Protein AF-A0A7V5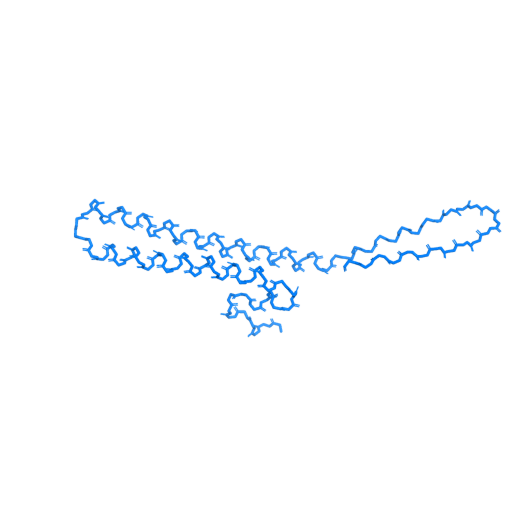VBF8-F1 (afdb_monomer)

pLDDT: mean 76.54, std 20.49, range [35.12, 98.06]

Mean predicted aligned error: 13.69 Å

Nearest PDB structures (foldseek):
  5l8f-assembly1_C  TM=6.965E-01  e=1.090E-01  Rhodospirillum rubrum ATCC 11170
  5l89-assembly3_Z  TM=6.974E-01  e=1.645E-01  Rhodospirillum rubrum
  5l8b-assembly1_J  TM=6.962E-01  e=2.080E-01  Rhodospirillum rubrum
  3k6c-assembly1_A  TM=6.882E-01  e=5.322E-01  Nitrosomonas europaea
  8eup-assembly1_b  TM=7.369E-01  e=9.452E+00  Schizosaccharomyces pombe

Solvent-accessible surface area (backbone atoms only — not comparable to full-atom values): 6739 Å² total; per-residue (Å²): 138,86,86,60,78,88,51,95,44,54,77,35,60,82,68,76,43,52,68,59,31,53,50,51,49,52,54,45,50,49,25,53,53,53,23,51,58,28,48,53,52,30,72,73,40,83,52,68,70,64,22,50,54,31,46,53,57,22,48,51,28,52,50,49,36,53,50,51,53,52,50,53,51,50,54,51,52,50,56,60,61,53,70,75,55,85,84,70,82,84,75,70,79,79,70,87,56,96,86,65,93,79,87,78,85,83,88,83,84,131

Foldseek 3Di:
DPDQPPDQQSLVVVVPPNVVSVVLVVLLVVLVVQLVVLVVQLVVDPDPVSNVVSVVSSVVSVVSNVVSVVVSVVVSVVVVVCVPPDPDPPPQPPPPDPDDDDGDDDDDDD

Radius of gyration: 25.27 Å; Cα contacts (8 Å, |Δi|>4): 57; chains: 1; bounding box: 47×31×82 Å

Sequence (110 aa):
MLRSALLPGWGQYYNGKLLKAALVFGVETFFVTSAIVRNQKVVASTDPVIRSYWIDQRNNMSWAFLATRLLSVLDAYVDAHLSDFDESPDLSLQSSSPGTYLAVSFSVRF

Structure (mmCIF, N/CA/C/O backbone):
data_AF-A0A7V5VBF8-F1
#
_entry.id   AF-A0A7V5VBF8-F1
#
loop_
_atom_site.group_PDB
_atom_site.id
_atom_site.type_symbol
_atom_site.label_atom_id
_atom_site.label_alt_id
_atom_site.label_comp_id
_atom_site.label_asym_id
_atom_site.label_entity_id
_atom_site.label_seq_id
_atom_site.pdbx_PDB_ins_code
_atom_site.Cartn_x
_atom_site.Cartn_y
_atom_site.Cartn_z
_atom_site.occupancy
_atom_site.B_iso_or_equiv
_atom_site.auth_seq_id
_atom_site.auth_comp_id
_atom_site.auth_asym_id
_atom_site.auth_atom_id
_atom_site.pdbx_PDB_model_num
ATOM 1 N N . MET A 1 1 ? -15.002 -19.748 13.920 1.00 48.19 1 MET A N 1
ATOM 2 C CA . MET A 1 1 ? -13.864 -18.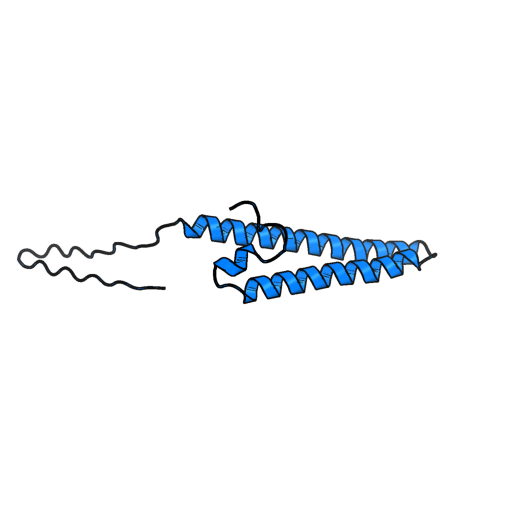817 14.075 1.00 48.19 1 MET A CA 1
ATOM 3 C C . MET A 1 1 ? -12.778 -18.953 12.991 1.00 48.19 1 MET A C 1
ATOM 5 O O . MET A 1 1 ? -12.164 -17.948 12.688 1.00 48.19 1 MET A O 1
ATOM 9 N N . LEU A 1 2 ? -12.549 -20.111 12.340 1.00 44.31 2 LEU A N 1
ATOM 10 C CA . LEU A 1 2 ? -11.389 -20.291 11.429 1.00 44.31 2 LEU A CA 1
ATOM 11 C C . LEU A 1 2 ? -11.648 -20.171 9.906 1.00 44.31 2 LEU A C 1
ATOM 13 O O . LEU A 1 2 ? -10.732 -20.371 9.119 1.00 44.31 2 LEU A O 1
ATOM 17 N N . ARG A 1 3 ? -12.884 -19.910 9.455 1.00 46.16 3 ARG A N 1
ATOM 18 C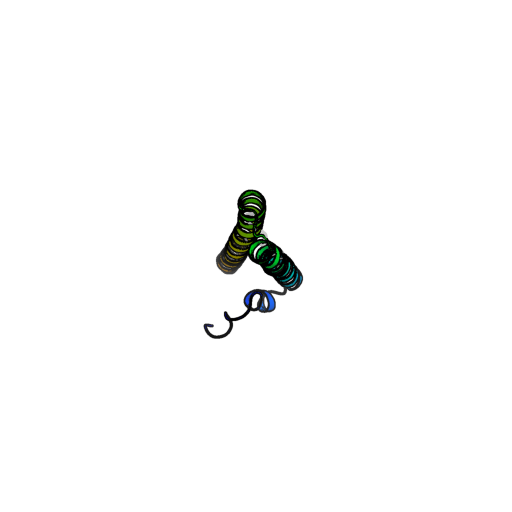 CA . ARG A 1 3 ? -13.269 -20.077 8.031 1.00 46.16 3 ARG A CA 1
ATOM 19 C C . ARG A 1 3 ? -13.396 -18.780 7.222 1.00 46.16 3 ARG A C 1
ATOM 21 O O . ARG A 1 3 ? -13.748 -18.839 6.053 1.00 46.16 3 ARG A O 1
ATOM 28 N N . SER A 1 4 ? -13.075 -17.627 7.807 1.00 45.59 4 SER A N 1
ATOM 29 C CA . SER A 1 4 ? -13.316 -16.315 7.175 1.00 45.59 4 SER A CA 1
ATOM 30 C C . SER A 1 4 ? -12.053 -15.465 6.993 1.00 45.59 4 SER A C 1
ATOM 32 O O . SER A 1 4 ? -12.145 -14.257 6.826 1.00 45.59 4 SER A O 1
ATOM 34 N N . ALA A 1 5 ? -10.868 -16.082 6.996 1.00 51.69 5 ALA A N 1
ATOM 35 C CA . ALA A 1 5 ? -9.578 -15.388 6.887 1.00 51.69 5 ALA A CA 1
ATOM 36 C C . ALA A 1 5 ? -9.037 -15.266 5.445 1.00 51.69 5 ALA A C 1
ATOM 38 O O . ALA A 1 5 ? -7.875 -14.924 5.250 1.00 51.69 5 ALA A O 1
ATOM 39 N N . LEU A 1 6 ? -9.851 -15.578 4.431 1.00 60.59 6 LEU A N 1
ATOM 40 C CA . LEU A 1 6 ? -9.392 -15.648 3.038 1.00 60.59 6 LEU A CA 1
ATOM 41 C C . LEU A 1 6 ? -9.383 -14.298 2.312 1.00 60.59 6 LEU A C 1
ATOM 43 O O . LEU A 1 6 ? -8.760 -14.195 1.260 1.00 60.59 6 LEU A O 1
ATOM 47 N N . LEU A 1 7 ? -10.036 -13.266 2.856 1.00 51.31 7 LEU A N 1
ATOM 48 C CA . LEU A 1 7 ? -10.115 -11.956 2.215 1.00 51.31 7 LEU A CA 1
ATOM 49 C C . LEU A 1 7 ? -9.564 -10.851 3.127 1.00 51.31 7 LEU A C 1
ATOM 51 O O . LEU A 1 7 ? -9.951 -10.783 4.301 1.00 51.31 7 LEU A O 1
ATOM 55 N N . PRO A 1 8 ? -8.684 -9.971 2.611 1.00 49.16 8 PRO A N 1
ATOM 56 C CA . PRO A 1 8 ? -8.252 -8.791 3.347 1.00 49.16 8 PRO A CA 1
ATOM 57 C C . PRO A 1 8 ? -9.488 -7.937 3.678 1.00 49.16 8 PRO A C 1
ATOM 59 O O . PRO A 1 8 ? -10.237 -7.547 2.788 1.00 49.16 8 PRO A O 1
ATOM 62 N N . GLY A 1 9 ? -9.743 -7.714 4.973 1.00 52.62 9 GLY A N 1
ATOM 63 C CA . GLY A 1 9 ? -10.858 -6.894 5.470 1.00 52.62 9 GLY A CA 1
ATOM 64 C C . GLY A 1 9 ? -12.034 -7.635 6.128 1.00 52.62 9 GLY A C 1
ATOM 65 O O . GLY A 1 9 ? -12.822 -6.990 6.817 1.00 52.62 9 GLY A O 1
ATOM 66 N N . TRP A 1 10 ? -12.153 -8.968 6.029 1.00 57.88 10 TRP A N 1
ATOM 67 C CA . TRP A 1 10 ? -13.348 -9.671 6.553 1.00 57.88 10 TRP A CA 1
ATOM 68 C C . TRP A 1 10 ? -13.456 -9.678 8.092 1.00 57.88 10 TRP A C 1
ATOM 70 O O . TRP A 1 10 ? -14.554 -9.704 8.643 1.00 57.88 10 TRP A O 1
ATOM 80 N N . GLY A 1 11 ? -12.325 -9.584 8.799 1.00 52.84 11 GLY A N 1
ATOM 81 C CA . GLY A 1 11 ? -12.296 -9.453 10.263 1.00 52.84 11 GLY A CA 1
ATOM 82 C C . GLY A 1 11 ? -12.726 -8.072 10.778 1.00 52.84 11 GLY A C 1
ATOM 83 O O . GLY A 1 11 ? -13.196 -7.964 11.904 1.00 52.84 11 GLY A O 1
ATOM 84 N N . GLN A 1 12 ? -12.634 -7.023 9.950 1.00 47.56 12 GLN A N 1
ATOM 85 C CA . GLN A 1 12 ? -13.030 -5.657 10.325 1.00 47.56 12 GLN A CA 1
ATOM 86 C C . GLN A 1 12 ? -14.524 -5.377 10.085 1.00 47.56 12 GLN A C 1
ATOM 88 O O . GLN A 1 12 ? -15.062 -4.424 10.647 1.00 47.56 12 GLN A O 1
ATOM 93 N N . TYR A 1 13 ? -15.211 -6.232 9.312 1.00 49.91 13 TYR A N 1
ATOM 94 C CA . TYR A 1 13 ? -16.665 -6.168 9.112 1.00 49.91 13 TYR A CA 1
ATOM 95 C C . TYR A 1 13 ? -17.434 -6.412 10.419 1.00 49.91 13 TYR A C 1
ATOM 97 O O . TYR A 1 13 ? -18.447 -5.769 10.675 1.00 49.91 13 TYR A O 1
ATOM 105 N N . TYR A 1 14 ? -16.918 -7.292 11.282 1.00 47.91 14 TYR A N 1
ATOM 106 C CA . TYR A 1 14 ? -17.564 -7.647 12.549 1.00 47.91 14 TYR A CA 1
ATOM 107 C C . TYR A 1 14 ? -17.459 -6.566 13.637 1.00 47.91 14 TYR A C 1
ATOM 109 O O . TYR A 1 14 ? -18.199 -6.638 14.609 1.00 47.91 14 TYR A O 1
ATOM 117 N N . ASN A 1 15 ? -16.594 -5.555 13.463 1.00 56.06 15 ASN A N 1
ATOM 118 C CA . ASN A 1 15 ? -16.313 -4.527 14.475 1.00 56.06 15 ASN A CA 1
ATOM 119 C C . ASN A 1 15 ? -16.796 -3.113 14.074 1.00 56.06 15 ASN A C 1
ATOM 121 O O . ASN A 1 15 ? -16.370 -2.122 14.658 1.00 56.06 15 ASN A O 1
ATOM 125 N N . GLY A 1 16 ? -17.615 -2.984 13.018 1.00 58.44 16 GLY A N 1
ATOM 126 C CA . GLY A 1 16 ? -18.168 -1.698 12.549 1.00 58.44 16 GLY A CA 1
ATOM 127 C C . GLY A 1 16 ? -17.170 -0.740 11.872 1.00 58.44 16 GLY A C 1
ATOM 128 O O . GLY A 1 16 ? -17.567 0.294 11.336 1.00 58.44 16 GLY A O 1
ATOM 129 N N . LYS A 1 17 ? -15.875 -1.078 11.815 1.00 67.38 17 LYS A N 1
ATOM 130 C CA . LYS A 1 17 ? -14.803 -0.228 11.258 1.00 67.38 17 LYS A CA 1
ATOM 131 C C . LYS A 1 17 ? -14.624 -0.417 9.738 1.00 67.38 17 LYS A C 1
ATOM 133 O O . LYS A 1 17 ? -13.508 -0.600 9.255 1.00 67.38 17 LYS A O 1
ATOM 138 N N . LEU A 1 18 ? -15.710 -0.342 8.959 1.00 72.81 18 LEU A N 1
ATOM 139 C CA . LEU A 1 18 ? -15.696 -0.541 7.493 1.00 72.81 18 LEU A CA 1
ATOM 140 C C . LEU A 1 18 ? -14.760 0.423 6.748 1.00 72.81 18 LEU A C 1
ATOM 142 O O . LEU A 1 18 ? -14.135 0.045 5.759 1.00 72.81 18 LEU A O 1
ATOM 146 N N . LEU A 1 19 ? -14.632 1.656 7.243 1.00 80.31 19 LEU A N 1
ATOM 147 C CA . LEU A 1 19 ? -13.744 2.661 6.658 1.00 80.31 19 LEU A CA 1
ATOM 148 C C . LEU A 1 19 ? -12.268 2.257 6.754 1.00 80.31 19 LEU A C 1
ATOM 150 O O . LEU A 1 19 ? -11.535 2.438 5.783 1.00 80.31 19 LEU A O 1
ATOM 154 N N . LYS A 1 20 ? -11.837 1.659 7.877 1.00 80.38 20 LYS A N 1
ATOM 155 C CA . LYS A 1 20 ? -10.467 1.135 8.011 1.00 80.38 20 LYS A CA 1
ATOM 156 C C . LYS A 1 20 ? -10.215 0.032 6.978 1.00 80.38 20 LYS A C 1
ATOM 158 O O . LYS A 1 20 ? -9.183 0.047 6.312 1.00 80.38 20 LYS A O 1
ATOM 163 N N . ALA A 1 21 ? -11.182 -0.868 6.795 1.00 82.50 21 ALA A N 1
ATOM 164 C CA . ALA A 1 21 ? -11.043 -2.013 5.899 1.00 82.50 21 ALA A CA 1
ATOM 165 C C . ALA A 1 21 ? -10.940 -1.566 4.441 1.00 82.50 21 ALA A C 1
ATOM 167 O O . ALA A 1 21 ? -10.050 -2.006 3.714 1.00 82.50 21 ALA A O 1
ATOM 168 N N . ALA A 1 22 ? -11.821 -0.648 4.036 1.00 87.50 22 ALA A N 1
ATOM 169 C CA . ALA A 1 22 ? -11.812 -0.064 2.702 1.00 87.50 22 ALA A CA 1
ATOM 170 C C . ALA A 1 22 ? -10.505 0.693 2.422 1.00 87.50 22 ALA A C 1
ATOM 172 O O . ALA A 1 22 ? -9.947 0.570 1.332 1.00 87.50 22 ALA A O 1
ATOM 173 N N . LEU A 1 23 ? -9.987 1.430 3.410 1.00 90.56 23 LEU A N 1
ATOM 174 C CA . LEU A 1 23 ? -8.720 2.145 3.287 1.00 90.56 23 LEU A CA 1
ATOM 175 C C . LEU A 1 23 ? -7.545 1.179 3.105 1.00 90.56 23 LEU A C 1
ATOM 177 O O . LEU A 1 23 ? -6.778 1.342 2.158 1.00 90.56 23 LEU A O 1
ATOM 181 N N . VAL A 1 24 ? -7.422 0.158 3.960 1.00 91.31 24 VAL A N 1
ATOM 182 C CA . VAL A 1 24 ? -6.350 -0.848 3.847 1.00 91.31 24 VAL A CA 1
ATOM 183 C C . VAL A 1 24 ? -6.425 -1.556 2.497 1.00 91.31 24 VAL A C 1
ATOM 185 O O . VAL A 1 24 ? -5.418 -1.631 1.796 1.00 91.31 24 VAL A O 1
ATOM 188 N N . PHE A 1 25 ? -7.617 -1.995 2.086 1.00 90.31 25 PHE A N 1
ATOM 189 C CA . PHE A 1 25 ? -7.819 -2.638 0.789 1.00 90.31 25 PHE A CA 1
ATOM 190 C C . PHE A 1 25 ? -7.418 -1.729 -0.382 1.00 90.31 25 PHE A C 1
ATOM 192 O O . PHE A 1 25 ? -6.763 -2.183 -1.324 1.00 90.31 25 PHE A O 1
ATOM 199 N N . GLY A 1 26 ? -7.774 -0.443 -0.326 1.00 95.19 26 GLY A N 1
ATOM 200 C CA . GLY A 1 26 ? -7.395 0.539 -1.341 1.00 95.19 26 GLY A CA 1
ATOM 201 C C . GLY A 1 26 ? -5.880 0.722 -1.439 1.00 95.19 26 GLY A C 1
ATOM 202 O O . GLY A 1 26 ? -5.325 0.689 -2.539 1.00 95.19 26 GLY A O 1
ATOM 203 N N . VAL A 1 27 ? -5.199 0.846 -0.297 1.00 96.31 27 VAL A N 1
ATOM 204 C CA . VAL A 1 27 ? -3.735 0.984 -0.231 1.00 96.31 27 VAL A CA 1
ATOM 205 C C . VAL A 1 27 ? -3.033 -0.282 -0.734 1.00 96.31 27 VAL A C 1
ATOM 207 O O . VAL A 1 27 ? -2.117 -0.199 -1.554 1.00 96.31 27 VAL A O 1
ATOM 210 N N . GLU A 1 28 ? -3.479 -1.464 -0.306 1.00 95.12 28 GLU A N 1
ATOM 211 C CA . GLU A 1 28 ? -2.927 -2.743 -0.765 1.00 95.12 28 GLU A CA 1
ATOM 212 C C . GLU A 1 28 ? -3.112 -2.920 -2.279 1.00 95.12 28 GLU A C 1
ATOM 214 O O . GLU A 1 28 ? -2.153 -3.227 -2.994 1.00 95.12 28 GLU A O 1
ATOM 219 N N . THR A 1 29 ? -4.316 -2.644 -2.793 1.00 96.38 29 THR A N 1
ATOM 220 C CA . THR A 1 29 ? -4.622 -2.703 -4.232 1.00 96.38 29 THR A CA 1
ATOM 221 C C . THR A 1 29 ? -3.748 -1.734 -5.028 1.00 96.38 29 THR A C 1
ATOM 223 O O . THR A 1 29 ? -3.229 -2.090 -6.092 1.00 96.38 29 THR A O 1
ATOM 226 N N . PHE A 1 30 ? -3.531 -0.523 -4.511 1.00 97.62 30 PHE A N 1
ATOM 227 C CA . PHE A 1 30 ? -2.645 0.460 -5.129 1.00 97.62 30 PHE A CA 1
ATOM 228 C C . PHE A 1 30 ? -1.207 -0.058 -5.254 1.00 97.62 30 PHE A C 1
ATOM 230 O O . PHE A 1 30 ? -0.608 0.055 -6.329 1.00 97.62 30 PHE A O 1
ATOM 237 N N . PHE A 1 31 ? -0.649 -0.662 -4.200 1.00 97.62 31 PHE A N 1
ATOM 238 C CA . PHE A 1 31 ? 0.714 -1.193 -4.261 1.00 97.62 31 PHE A CA 1
ATOM 239 C C . PHE A 1 31 ? 0.836 -2.391 -5.202 1.00 97.62 31 PHE A C 1
ATOM 241 O O . PHE A 1 31 ? 1.776 -2.436 -6.001 1.00 97.62 31 PHE A O 1
ATOM 248 N N . VAL A 1 32 ? -0.122 -3.322 -5.175 1.00 97.38 32 VAL A N 1
ATOM 249 C CA . VAL A 1 32 ? -0.119 -4.500 -6.059 1.00 97.38 32 VAL A CA 1
ATOM 250 C C . VAL A 1 32 ? -0.190 -4.082 -7.527 1.00 97.38 32 VAL A C 1
ATOM 252 O O . VAL A 1 32 ? 0.658 -4.478 -8.330 1.00 97.38 32 VAL A O 1
ATOM 255 N N . THR A 1 33 ? -1.151 -3.233 -7.889 1.00 97.38 33 THR A N 1
ATOM 256 C CA . THR A 1 33 ? -1.288 -2.739 -9.271 1.00 97.38 33 THR A CA 1
ATOM 257 C C . THR A 1 33 ? -0.055 -1.943 -9.707 1.00 97.38 33 THR A C 1
ATOM 259 O O . THR A 1 33 ? 0.470 -2.154 -10.803 1.00 97.38 33 THR A O 1
ATOM 262 N N . SER A 1 34 ? 0.493 -1.106 -8.822 1.00 97.06 34 SER A N 1
ATOM 263 C CA . SER A 1 34 ? 1.736 -0.365 -9.058 1.00 97.06 34 SER A CA 1
ATOM 264 C C . SER A 1 34 ? 2.947 -1.268 -9.294 1.00 97.06 34 SER A C 1
ATOM 266 O O . SER A 1 34 ? 3.788 -0.942 -10.143 1.00 97.06 34 SER A O 1
ATOM 268 N N . ALA A 1 35 ? 3.054 -2.383 -8.567 1.00 97.25 35 ALA A N 1
ATOM 269 C CA . ALA A 1 35 ? 4.104 -3.378 -8.752 1.00 97.25 35 ALA A CA 1
ATOM 270 C C . ALA A 1 35 ? 3.954 -4.100 -10.099 1.00 97.25 35 ALA A C 1
ATOM 272 O O . ALA A 1 35 ? 4.943 -4.256 -10.816 1.00 97.25 35 ALA A O 1
ATOM 273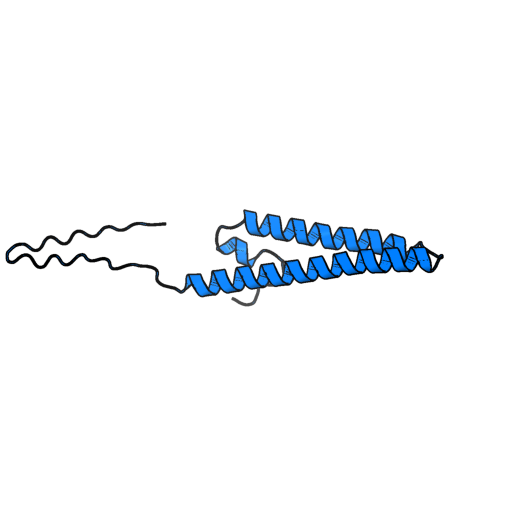 N N . ILE A 1 36 ? 2.727 -4.458 -10.496 1.00 97.38 36 ILE A N 1
ATOM 274 C CA . ILE A 1 36 ? 2.444 -5.096 -11.793 1.00 97.38 36 ILE A CA 1
ATOM 275 C C . ILE A 1 36 ? 2.854 -4.183 -12.954 1.00 97.38 36 ILE A C 1
ATOM 277 O O . ILE A 1 36 ? 3.602 -4.611 -13.835 1.00 97.38 36 ILE A O 1
ATOM 281 N N . VAL A 1 37 ? 2.441 -2.912 -12.932 1.00 97.25 37 VAL A N 1
ATOM 282 C CA . VAL A 1 37 ? 2.785 -1.938 -13.986 1.00 97.25 37 VAL A CA 1
ATOM 283 C C . VAL A 1 37 ? 4.301 -1.755 -14.103 1.00 97.25 37 VAL A C 1
ATOM 285 O O . VAL A 1 37 ? 4.848 -1.675 -15.201 1.00 97.25 37 VAL A O 1
ATOM 288 N N . ARG A 1 38 ? 5.025 -1.728 -12.980 1.00 96.12 38 ARG A N 1
ATOM 289 C CA . ARG A 1 38 ? 6.496 -1.637 -12.996 1.00 96.12 38 ARG A CA 1
ATOM 290 C C . ARG A 1 38 ? 7.140 -2.924 -13.489 1.00 96.12 38 ARG A C 1
ATOM 292 O O . ARG A 1 38 ? 8.118 -2.859 -14.225 1.00 96.12 38 ARG A O 1
ATOM 299 N N . ASN A 1 39 ? 6.571 -4.081 -13.162 1.00 97.12 39 ASN A N 1
ATOM 300 C CA . ASN A 1 39 ? 7.050 -5.358 -13.674 1.00 97.12 39 ASN A CA 1
ATOM 301 C C . ASN A 1 39 ? 6.918 -5.447 -15.204 1.00 97.12 39 ASN A C 1
ATOM 303 O O . ASN A 1 39 ? 7.823 -5.959 -15.856 1.00 97.12 39 ASN A O 1
ATOM 307 N N . GLN A 1 40 ? 5.860 -4.876 -15.790 1.00 96.62 40 GLN A N 1
ATOM 308 C CA . GLN A 1 40 ? 5.747 -4.754 -17.250 1.00 96.62 40 GLN A CA 1
ATOM 309 C C . GLN A 1 40 ? 6.906 -3.935 -17.838 1.00 96.62 40 GLN A C 1
ATOM 311 O O . GLN A 1 40 ? 7.497 -4.341 -18.837 1.00 96.62 40 GLN A O 1
ATOM 316 N N . LYS A 1 41 ? 7.301 -2.834 -17.183 1.00 95.31 41 LYS A N 1
ATOM 317 C CA . LYS A 1 41 ? 8.459 -2.027 -17.604 1.00 95.31 41 LYS A CA 1
ATOM 318 C C . LYS A 1 41 ? 9.788 -2.773 -17.465 1.00 95.31 41 LYS A C 1
ATOM 320 O O . LYS A 1 41 ? 10.631 -2.652 -18.348 1.00 95.31 41 LYS A O 1
ATOM 325 N N . VAL A 1 42 ? 9.965 -3.582 -16.415 1.00 94.94 42 VAL A N 1
ATOM 326 C CA . VAL A 1 42 ? 11.142 -4.463 -16.263 1.00 94.94 42 VAL A CA 1
ATOM 327 C C . VAL A 1 42 ? 11.244 -5.444 -17.430 1.00 94.94 42 VAL A C 1
ATOM 329 O O . VAL A 1 42 ? 12.323 -5.615 -17.993 1.00 94.94 42 VAL A O 1
ATOM 332 N N . VAL A 1 43 ? 10.128 -6.083 -17.796 1.00 95.31 43 VAL A N 1
ATOM 333 C CA . VAL A 1 43 ? 10.087 -7.076 -18.881 1.00 95.31 43 VAL A CA 1
ATOM 334 C C . VAL A 1 43 ? 10.320 -6.425 -20.246 1.00 95.31 43 VAL A C 1
ATOM 336 O O . VAL A 1 43 ? 11.018 -7.003 -21.072 1.00 95.31 43 VAL A O 1
ATOM 339 N N . ALA A 1 44 ? 9.797 -5.217 -20.465 1.00 95.38 44 ALA A N 1
ATOM 340 C CA . ALA A 1 44 ? 9.986 -4.469 -21.708 1.00 95.38 44 ALA A CA 1
ATOM 341 C C . ALA A 1 44 ? 11.393 -3.857 -21.866 1.00 95.38 44 ALA A C 1
ATOM 343 O O . ALA A 1 44 ? 11.774 -3.487 -22.973 1.00 95.38 44 ALA A O 1
ATOM 344 N N . SER A 1 45 ? 12.165 -3.725 -20.781 1.00 94.00 45 SER A N 1
ATOM 345 C CA . SER A 1 45 ? 13.488 -3.089 -20.810 1.00 94.00 45 SER A CA 1
ATOM 346 C C . SER A 1 45 ? 14.592 -4.089 -21.168 1.00 94.00 45 SER A C 1
ATOM 348 O O . SER A 1 45 ? 14.825 -5.061 -20.440 1.00 94.00 45 SER A O 1
ATOM 350 N N . THR A 1 46 ? 15.308 -3.817 -22.261 1.00 93.50 46 THR A N 1
ATOM 351 C CA . THR A 1 46 ? 16.508 -4.570 -22.679 1.00 93.50 46 THR A CA 1
ATOM 352 C C . THR A 1 46 ? 17.793 -3.986 -22.087 1.00 93.50 46 THR A C 1
ATOM 354 O O . THR A 1 46 ? 18.716 -4.734 -21.781 1.00 93.50 46 THR A O 1
ATOM 357 N N . ASP A 1 47 ? 17.844 -2.665 -21.890 1.00 96.50 47 ASP A N 1
ATOM 358 C CA . ASP A 1 47 ? 18.996 -1.977 -21.300 1.00 96.50 47 ASP A CA 1
ATOM 359 C C . ASP A 1 47 ? 19.168 -2.374 -19.816 1.00 96.50 47 ASP A C 1
ATOM 361 O O . ASP A 1 47 ? 18.224 -2.197 -19.034 1.00 96.50 47 ASP A O 1
ATOM 365 N N . PRO A 1 48 ? 20.345 -2.885 -19.397 1.00 95.06 48 PRO A N 1
ATOM 366 C CA . PRO A 1 48 ? 20.595 -3.301 -18.017 1.00 95.06 48 PRO A CA 1
ATOM 367 C C . PRO A 1 48 ? 20.402 -2.197 -16.969 1.00 95.06 48 PR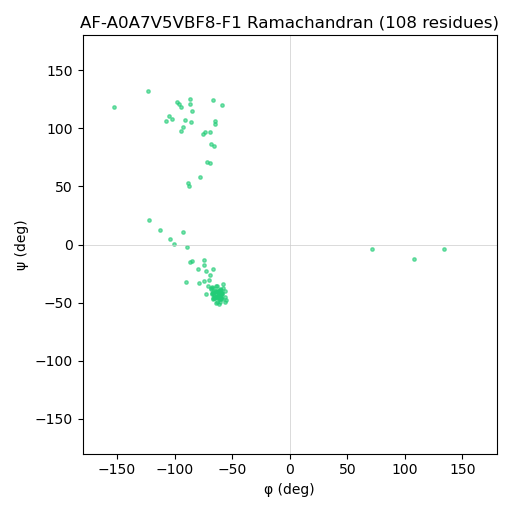O A C 1
ATOM 369 O O . PRO A 1 48 ? 19.899 -2.485 -15.883 1.00 95.06 48 PRO A O 1
ATOM 372 N N . VAL A 1 49 ? 20.771 -0.951 -17.282 1.00 95.94 49 VAL A N 1
ATOM 373 C CA . VAL A 1 49 ? 20.693 0.196 -16.359 1.00 95.94 49 VAL A CA 1
ATOM 374 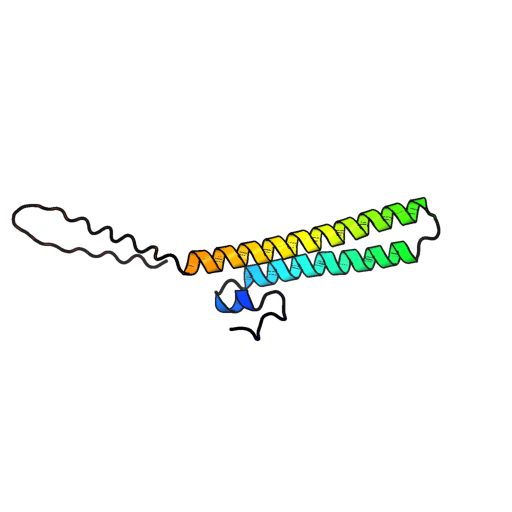C C . VAL A 1 49 ? 19.241 0.628 -16.168 1.00 95.94 49 VAL A C 1
ATOM 376 O O . VAL A 1 49 ? 18.788 0.867 -15.050 1.00 95.94 49 VAL A O 1
ATOM 379 N N . ILE A 1 50 ? 18.468 0.680 -17.252 1.00 94.44 50 ILE A N 1
ATOM 380 C CA . ILE A 1 50 ? 17.034 1.001 -17.171 1.00 94.44 50 ILE A CA 1
ATOM 381 C C . ILE A 1 50 ? 16.281 -0.137 -16.472 1.00 94.44 50 ILE A C 1
ATOM 383 O O . ILE A 1 50 ? 15.370 0.095 -15.671 1.00 94.44 50 ILE A O 1
ATOM 387 N N . ARG A 1 51 ? 16.670 -1.385 -16.746 1.00 94.94 51 ARG A N 1
ATOM 388 C CA . ARG A 1 51 ? 16.070 -2.567 -16.131 1.00 94.94 51 ARG A CA 1
ATOM 389 C C . ARG A 1 51 ? 16.292 -2.598 -14.619 1.00 94.94 51 ARG A C 1
ATOM 391 O O . ARG A 1 51 ? 15.328 -2.872 -13.905 1.00 94.94 51 ARG A O 1
ATOM 398 N N . SER A 1 52 ? 17.503 -2.317 -14.127 1.00 96.94 52 SER A N 1
ATOM 399 C CA . SER A 1 52 ? 17.778 -2.284 -12.681 1.00 96.94 52 SER A CA 1
ATOM 400 C C . SER A 1 52 ? 16.948 -1.213 -11.973 1.00 96.94 52 SER A C 1
ATOM 402 O O . SER A 1 52 ? 16.304 -1.518 -10.972 1.00 96.94 52 SER A O 1
ATOM 404 N N . TYR A 1 53 ? 16.823 -0.021 -12.564 1.00 96.31 53 TYR A N 1
ATOM 405 C CA . TYR A 1 53 ? 15.961 1.042 -12.042 1.00 96.31 53 TYR A CA 1
ATOM 406 C C . TYR A 1 53 ? 14.501 0.585 -11.856 1.00 96.31 53 TYR A C 1
ATOM 408 O O . TYR A 1 53 ? 13.901 0.780 -10.794 1.00 96.31 53 TYR A O 1
ATOM 416 N N . TRP A 1 54 ? 13.910 -0.074 -12.861 1.00 96.75 54 TRP A N 1
ATOM 417 C CA . TRP A 1 54 ? 12.536 -0.578 -12.742 1.00 96.75 54 TRP A CA 1
ATOM 418 C C . TRP A 1 54 ? 12.405 -1.748 -11.762 1.00 96.75 54 TRP A C 1
ATOM 420 O O . TRP A 1 54 ? 11.352 -1.884 -11.131 1.00 96.75 54 TRP A O 1
ATOM 430 N N . ILE A 1 55 ? 13.445 -2.576 -11.617 1.00 97.06 55 ILE A N 1
ATOM 431 C CA . ILE A 1 55 ? 13.485 -3.656 -10.623 1.00 97.06 55 ILE A CA 1
ATOM 432 C C . ILE A 1 55 ? 13.438 -3.064 -9.218 1.00 97.06 55 ILE A C 1
ATOM 434 O O . ILE A 1 55 ? 12.587 -3.479 -8.432 1.00 97.06 55 ILE A O 1
ATOM 438 N N . ASP A 1 56 ? 14.276 -2.072 -8.927 1.00 97.62 56 ASP A N 1
ATOM 439 C CA . ASP A 1 56 ? 14.319 -1.422 -7.616 1.00 97.62 56 ASP A CA 1
ATOM 440 C C . ASP A 1 56 ? 12.984 -0.749 -7.302 1.00 97.62 56 ASP A C 1
ATOM 442 O O . ASP A 1 56 ? 12.403 -0.949 -6.232 1.00 97.62 56 ASP A O 1
ATOM 446 N N . GLN A 1 57 ? 12.414 -0.041 -8.278 1.00 97.12 57 GLN A N 1
ATOM 447 C CA . GLN A 1 57 ? 11.120 0.603 -8.101 1.00 97.12 57 GLN A CA 1
ATOM 448 C C . GLN A 1 57 ? 9.991 -0.413 -7.857 1.00 97.12 57 GLN A C 1
ATOM 450 O O . GLN A 1 57 ? 9.116 -0.169 -7.024 1.00 97.12 57 GLN A O 1
ATOM 455 N N . ARG A 1 58 ? 9.974 -1.544 -8.576 1.00 97.12 58 ARG A N 1
ATOM 456 C CA . ARG A 1 58 ? 9.007 -2.631 -8.350 1.00 97.12 58 ARG A CA 1
ATOM 457 C C . ARG A 1 58 ? 9.213 -3.259 -6.970 1.00 97.12 58 ARG A C 1
ATOM 459 O O . ARG A 1 58 ? 8.232 -3.466 -6.262 1.00 97.12 58 ARG A O 1
ATOM 466 N N . ASN A 1 59 ? 10.459 -3.533 -6.584 1.00 97.62 59 ASN A N 1
ATOM 467 C CA . ASN A 1 59 ? 10.801 -4.118 -5.288 1.00 97.62 59 ASN A CA 1
ATOM 468 C C . ASN A 1 59 ? 10.346 -3.214 -4.140 1.00 97.62 59 ASN A C 1
ATOM 470 O O . ASN A 1 59 ? 9.755 -3.708 -3.185 1.00 97.62 59 ASN A O 1
ATOM 474 N N . ASN A 1 60 ? 10.524 -1.899 -4.267 1.00 97.62 60 ASN A N 1
ATOM 475 C CA . ASN A 1 60 ? 10.027 -0.934 -3.288 1.00 97.62 60 ASN A CA 1
ATOM 476 C C . ASN A 1 60 ? 8.498 -0.987 -3.139 1.00 97.62 60 ASN A C 1
ATOM 478 O O . ASN A 1 60 ? 8.001 -0.897 -2.020 1.00 97.62 60 ASN A O 1
ATOM 482 N N . MET A 1 61 ? 7.740 -1.187 -4.227 1.00 96.81 61 MET A N 1
ATOM 483 C CA . MET A 1 61 ? 6.283 -1.384 -4.129 1.00 96.81 61 MET A CA 1
ATOM 484 C C . MET A 1 61 ? 5.933 -2.698 -3.419 1.00 96.81 61 MET A C 1
ATOM 486 O O . MET A 1 61 ? 5.026 -2.715 -2.591 1.00 96.81 61 MET A O 1
ATOM 490 N N . SER A 1 62 ? 6.662 -3.783 -3.700 1.00 97.00 62 SER A N 1
ATOM 491 C CA . SER A 1 62 ? 6.471 -5.066 -3.010 1.00 97.00 62 SER A CA 1
ATOM 492 C C . SER A 1 62 ? 6.791 -4.973 -1.514 1.00 97.00 62 SER A C 1
ATOM 494 O O . SER A 1 62 ? 6.058 -5.527 -0.697 1.00 97.00 62 SER A O 1
ATOM 496 N N . TRP A 1 63 ? 7.845 -4.240 -1.142 1.00 98.06 63 TRP A N 1
ATOM 497 C CA . TRP A 1 63 ? 8.189 -3.973 0.256 1.00 98.06 63 TRP A CA 1
ATOM 498 C C . TRP A 1 63 ? 7.137 -3.117 0.957 1.00 98.06 63 TRP A C 1
ATOM 500 O O . TRP A 1 63 ? 6.746 -3.442 2.075 1.00 98.06 63 TRP A O 1
ATOM 510 N N . ALA A 1 64 ? 6.638 -2.071 0.295 1.00 97.69 64 ALA A N 1
ATOM 511 C CA . ALA A 1 64 ? 5.566 -1.240 0.833 1.00 97.69 64 ALA A CA 1
ATOM 512 C C . ALA A 1 64 ?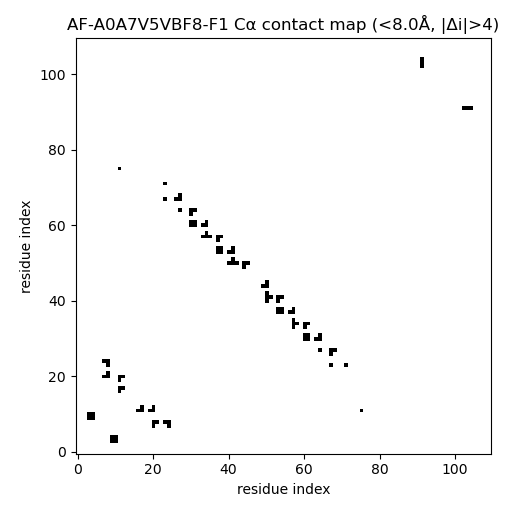 4.281 -2.052 1.059 1.00 97.69 64 ALA A C 1
ATOM 514 O O . ALA A 1 64 ? 3.701 -1.983 2.138 1.00 97.69 64 ALA A O 1
ATOM 515 N N . PHE A 1 65 ? 3.892 -2.892 0.093 1.00 97.06 65 PHE A N 1
ATOM 516 C CA . PHE A 1 65 ? 2.767 -3.816 0.243 1.00 97.06 65 PHE A CA 1
ATOM 517 C C . PHE A 1 65 ? 2.942 -4.738 1.454 1.00 97.06 65 PHE A C 1
ATOM 519 O O . PHE A 1 65 ? 2.039 -4.845 2.285 1.00 97.06 65 PHE A O 1
ATOM 526 N N . LEU A 1 66 ? 4.109 -5.377 1.581 1.00 97.19 66 LEU A N 1
ATOM 527 C CA . LEU A 1 66 ? 4.393 -6.272 2.699 1.00 97.19 66 LEU A CA 1
ATOM 528 C C . LEU A 1 66 ? 4.318 -5.529 4.040 1.00 97.19 66 LEU A C 1
ATOM 530 O O . LEU A 1 66 ? 3.687 -6.020 4.975 1.00 97.19 66 LEU A O 1
ATOM 534 N N . ALA A 1 67 ? 4.908 -4.336 4.124 1.00 97.12 67 ALA A N 1
ATOM 535 C CA . ALA A 1 67 ? 4.860 -3.505 5.321 1.00 97.12 67 ALA A CA 1
ATOM 536 C C . ALA A 1 67 ? 3.418 -3.121 5.691 1.00 97.12 67 ALA A C 1
ATOM 538 O O . ALA A 1 67 ? 3.020 -3.294 6.842 1.00 97.12 67 ALA A O 1
ATOM 539 N N . THR A 1 68 ? 2.607 -2.674 4.726 1.00 95.31 68 THR A N 1
ATOM 540 C CA . THR A 1 68 ? 1.185 -2.367 4.950 1.00 95.31 68 THR A CA 1
ATOM 541 C C . THR A 1 68 ? 0.411 -3.589 5.431 1.00 95.31 68 THR A C 1
ATOM 543 O O . THR A 1 68 ? -0.358 -3.480 6.389 1.00 95.31 68 THR A O 1
ATOM 546 N N . ARG A 1 69 ? 0.641 -4.760 4.826 1.00 91.56 69 ARG A N 1
ATOM 547 C CA . ARG A 1 69 ? -0.044 -5.996 5.214 1.00 91.56 69 ARG A CA 1
ATOM 548 C C . ARG A 1 69 ? 0.275 -6.381 6.658 1.00 91.56 69 ARG A C 1
ATOM 550 O O . ARG A 1 69 ? -0.632 -6.741 7.406 1.00 91.56 69 ARG A O 1
ATOM 557 N N . LEU A 1 70 ? 1.543 -6.274 7.055 1.00 94.62 70 LEU A N 1
ATOM 558 C CA . LEU A 1 70 ? 1.981 -6.549 8.424 1.00 94.62 70 LEU A CA 1
ATOM 559 C C . LEU A 1 70 ? 1.398 -5.541 9.417 1.00 94.62 70 LEU A C 1
ATOM 561 O O . LEU A 1 70 ? 0.844 -5.955 10.431 1.00 94.62 70 LEU A O 1
ATOM 565 N N . LEU A 1 71 ? 1.445 -4.242 9.109 1.00 93.00 71 LEU A N 1
ATOM 566 C CA . LEU A 1 71 ? 0.848 -3.201 9.952 1.00 93.00 71 LEU A CA 1
ATOM 567 C C . LEU A 1 71 ? -0.657 -3.408 10.140 1.00 93.00 71 LEU A C 1
ATOM 569 O O . LEU A 1 71 ? -1.153 -3.286 11.254 1.00 93.00 71 LEU A O 1
ATOM 573 N N . SER A 1 72 ? -1.378 -3.779 9.080 1.00 89.00 72 SER A N 1
ATOM 574 C CA . SER A 1 72 ? -2.809 -4.079 9.172 1.00 89.00 72 SER A CA 1
ATOM 575 C C . SER A 1 72 ? -3.096 -5.285 10.071 1.00 89.00 72 SER A C 1
ATOM 577 O O . SER A 1 72 ? -4.073 -5.265 10.819 1.00 89.00 72 SER A O 1
ATOM 579 N N . VAL A 1 73 ? -2.267 -6.331 10.003 1.00 87.06 73 VAL A N 1
ATOM 580 C CA . VAL A 1 73 ? -2.396 -7.502 10.882 1.00 87.06 73 VAL A CA 1
ATOM 581 C C . VAL A 1 73 ? -2.090 -7.128 12.332 1.00 87.06 73 VAL A C 1
ATOM 583 O O . VAL A 1 73 ? -2.817 -7.559 13.222 1.00 87.06 73 VAL A O 1
ATOM 586 N N . LEU A 1 74 ? -1.063 -6.308 12.572 1.00 88.31 74 LEU A N 1
ATOM 587 C CA . LEU A 1 74 ? -0.711 -5.831 13.909 1.00 88.31 74 LEU A CA 1
ATOM 588 C C . LEU A 1 74 ? -1.813 -4.948 14.518 1.00 88.31 74 LEU A C 1
ATOM 590 O O . LEU A 1 74 ? -2.185 -5.188 15.662 1.00 88.31 74 LEU A O 1
ATOM 594 N N . ASP A 1 75 ? -2.383 -3.998 13.763 1.00 87.56 75 ASP A N 1
ATOM 595 C CA . ASP A 1 75 ? -3.525 -3.171 14.212 1.00 87.56 75 ASP A CA 1
ATOM 596 C C . ASP A 1 75 ? -4.706 -4.060 14.626 1.00 87.56 75 ASP A C 1
ATOM 598 O O . ASP A 1 75 ? -5.269 -3.890 15.702 1.00 87.56 75 ASP A O 1
ATOM 602 N N . ALA A 1 76 ? -5.026 -5.074 13.814 1.00 84.38 76 ALA A N 1
ATOM 603 C CA . ALA A 1 76 ? -6.100 -6.016 14.117 1.00 84.38 76 ALA A CA 1
ATOM 604 C C . ALA A 1 76 ? -5.796 -6.906 15.336 1.00 84.38 76 ALA A C 1
ATOM 606 O O . ALA A 1 76 ? -6.706 -7.224 16.097 1.00 84.38 76 ALA A O 1
ATOM 607 N N . TYR A 1 77 ? -4.536 -7.310 15.526 1.00 84.81 77 TYR A N 1
ATOM 608 C CA . TYR A 1 77 ? -4.111 -8.088 16.690 1.00 84.81 77 TYR A CA 1
ATOM 609 C C . TYR A 1 77 ? -4.240 -7.276 17.984 1.00 84.81 77 TYR A C 1
ATOM 611 O O . TYR A 1 77 ? -4.754 -7.788 18.975 1.00 84.81 77 TYR A O 1
ATOM 619 N N . VAL A 1 78 ? -3.829 -6.004 17.966 1.00 86.31 78 VAL A N 1
ATOM 620 C CA . VAL A 1 78 ? -3.972 -5.095 19.113 1.00 86.31 78 VAL A CA 1
ATOM 621 C C . VAL A 1 78 ? -5.447 -4.800 19.398 1.00 86.31 78 VAL A C 1
ATOM 623 O O . VAL A 1 78 ? -5.861 -4.936 20.546 1.00 86.31 78 VAL A O 1
ATOM 626 N N . ASP A 1 79 ? -6.251 -4.483 18.374 1.00 80.38 79 ASP A N 1
ATOM 627 C CA . ASP A 1 79 ? -7.702 -4.257 18.514 1.00 80.38 79 ASP A CA 1
ATOM 628 C C . ASP A 1 79 ? -8.401 -5.476 19.154 1.00 80.38 79 ASP A C 1
ATOM 630 O O . ASP A 1 79 ? -9.282 -5.309 19.993 1.00 80.38 79 ASP A O 1
ATOM 634 N N . ALA A 1 80 ? -8.003 -6.698 18.781 1.00 82.56 80 ALA A N 1
ATOM 635 C CA . ALA A 1 80 ? -8.559 -7.930 19.341 1.00 82.56 80 ALA A CA 1
ATOM 636 C C . ALA A 1 80 ? -8.063 -8.236 20.765 1.00 82.56 80 ALA A C 1
ATOM 638 O O . ALA A 1 80 ? -8.785 -8.847 21.542 1.00 82.56 80 ALA A O 1
ATOM 639 N N . HIS A 1 81 ? -6.835 -7.844 21.118 1.00 81.75 81 HIS A N 1
ATOM 640 C CA . HIS A 1 81 ? -6.305 -8.071 22.465 1.00 81.75 81 HIS A CA 1
ATOM 641 C C . HIS A 1 81 ? -6.841 -7.052 23.478 1.00 81.75 81 HIS A C 1
ATOM 643 O O . HIS A 1 81 ? -7.046 -7.386 24.640 1.00 81.75 81 HIS A O 1
ATOM 649 N N . LEU A 1 82 ? -7.095 -5.817 23.036 1.00 76.88 82 LEU A N 1
ATOM 650 C CA . LEU A 1 82 ? -7.681 -4.768 23.870 1.00 76.88 82 LEU A CA 1
ATOM 651 C C . LEU A 1 82 ? -9.203 -4.894 24.012 1.00 76.88 82 LEU A C 1
ATOM 653 O O . LEU A 1 82 ? -9.747 -4.383 24.982 1.00 76.88 82 LEU A O 1
ATOM 657 N N . SER A 1 83 ? -9.905 -5.587 23.105 1.00 66.88 83 SER A N 1
ATOM 658 C CA . SER A 1 83 ? -11.357 -5.791 23.242 1.00 66.88 83 SER A CA 1
ATOM 659 C C . SER A 1 83 ? -11.755 -6.674 24.429 1.00 66.88 83 SER A C 1
ATOM 661 O O . SER A 1 83 ? -12.895 -6.595 24.874 1.00 66.88 83 SER A O 1
ATOM 663 N N . ASP A 1 84 ? -10.834 -7.497 24.934 1.00 65.62 84 ASP A N 1
ATOM 664 C CA . ASP A 1 84 ? -11.043 -8.342 26.118 1.00 65.62 84 ASP A CA 1
ATOM 665 C C . ASP A 1 84 ? -10.669 -7.623 27.432 1.00 65.62 84 ASP A C 1
ATOM 667 O O . ASP A 1 84 ? -10.810 -8.192 28.516 1.00 65.62 84 ASP A O 1
ATOM 671 N N . PHE A 1 85 ? -10.181 -6.379 27.358 1.00 63.16 85 PHE A N 1
ATOM 672 C CA . PHE A 1 85 ? -9.832 -5.573 28.524 1.00 63.16 85 PHE A CA 1
ATOM 673 C C . PHE A 1 85 ? -11.093 -4.861 29.053 1.00 63.16 85 PHE A C 1
ATOM 675 O O . PHE A 1 85 ? -11.695 -4.043 28.362 1.00 63.16 85 PHE A O 1
ATOM 682 N N . ASP A 1 86 ? -11.526 -5.199 30.271 1.00 58.84 86 ASP A N 1
ATOM 683 C CA . ASP A 1 86 ? -12.689 -4.591 30.933 1.00 58.84 86 ASP A CA 1
ATOM 684 C C . ASP A 1 86 ? -12.325 -3.185 31.441 1.00 58.84 86 ASP A C 1
ATOM 686 O O . ASP A 1 86 ? -11.739 -3.018 32.510 1.00 58.84 86 ASP A O 1
ATOM 690 N N . GLU A 1 87 ? -12.635 -2.160 30.646 1.00 59.25 87 GLU A N 1
ATOM 691 C CA . GLU A 1 87 ? -12.514 -0.751 31.036 1.00 59.25 87 GLU A CA 1
ATOM 692 C C . GLU A 1 87 ? -13.793 -0.233 31.712 1.00 59.25 87 GLU A C 1
ATOM 694 O O . GLU A 1 87 ? -14.356 0.792 31.323 1.00 59.25 87 GLU A O 1
ATOM 699 N N . SER A 1 88 ? -14.282 -0.921 32.743 1.00 56.12 88 SER A N 1
ATOM 700 C CA . SER A 1 88 ? -15.238 -0.320 33.671 1.00 56.12 88 SER A CA 1
ATOM 701 C C . SER A 1 88 ? -14.474 0.244 34.875 1.00 56.12 88 SER A C 1
ATOM 703 O O . SER A 1 88 ? -14.116 -0.497 35.792 1.00 56.12 88 SER A O 1
ATOM 705 N N . PRO A 1 89 ? -14.169 1.560 34.923 1.00 54.34 89 PRO A N 1
ATOM 706 C CA . PRO A 1 89 ? -13.769 2.147 36.184 1.00 54.34 89 PRO A CA 1
ATOM 707 C C . PRO A 1 89 ? -14.981 2.047 37.109 1.00 54.34 89 PRO A C 1
ATOM 709 O O . PRO A 1 89 ? -15.925 2.830 36.993 1.00 54.34 89 PRO A O 1
ATOM 712 N N . ASP A 1 90 ? -14.961 1.103 38.048 1.00 57.28 90 ASP A N 1
ATOM 713 C CA . ASP A 1 90 ? -15.787 1.191 39.248 1.00 57.28 90 ASP A CA 1
ATOM 714 C C . ASP A 1 90 ? -15.224 2.330 40.113 1.00 57.28 90 ASP A C 1
ATOM 716 O O . ASP A 1 90 ? -14.585 2.141 41.146 1.00 57.28 90 ASP A O 1
ATOM 720 N N . LEU A 1 91 ? -15.409 3.561 39.631 1.00 59.34 91 LEU A N 1
ATOM 721 C CA . LEU A 1 91 ? -15.254 4.785 40.402 1.00 59.34 91 LEU A CA 1
ATOM 722 C C . LEU A 1 91 ? -16.511 4.951 41.265 1.00 59.34 91 LEU A C 1
ATOM 724 O O . LEU A 1 91 ? -17.224 5.954 41.187 1.00 59.34 91 LEU A O 1
ATOM 728 N N . SER A 1 92 ? -16.795 3.960 42.109 1.00 54.56 92 SER A N 1
ATOM 729 C CA . SER A 1 92 ? -17.671 4.156 43.253 1.00 54.56 92 SER A CA 1
ATOM 730 C C . SER A 1 92 ? -16.936 5.052 44.249 1.00 54.56 92 SER A C 1
ATOM 732 O O . SER A 1 92 ? -16.103 4.627 45.048 1.00 54.56 92 SER A O 1
ATOM 734 N N . LEU A 1 93 ? -17.232 6.350 44.190 1.00 53.69 93 LEU A N 1
ATOM 735 C CA . LEU A 1 93 ? -16.852 7.292 45.236 1.00 53.69 93 LEU A CA 1
ATOM 736 C C . LEU A 1 93 ? -17.619 6.927 46.517 1.00 53.69 93 LEU A C 1
ATOM 738 O O . LEU A 1 93 ? -18.683 7.479 46.796 1.00 53.69 93 LEU A O 1
ATOM 742 N N . GLN A 1 94 ? -17.092 5.989 47.310 1.00 55.22 94 GLN A N 1
ATOM 743 C CA . GLN A 1 94 ? -17.524 5.796 48.694 1.00 55.22 94 GLN A CA 1
ATOM 744 C C . GLN A 1 94 ? -17.071 7.007 49.512 1.00 55.22 94 GLN A C 1
ATOM 746 O O . GLN A 1 94 ? -16.004 7.024 50.123 1.00 55.22 94 GLN A O 1
ATOM 751 N N . SER A 1 95 ? -17.895 8.054 49.517 1.00 49.72 95 SER A N 1
ATOM 752 C CA . SER A 1 95 ? -17.808 9.078 50.548 1.00 49.72 95 SER A CA 1
ATOM 753 C C . SER A 1 95 ? -18.366 8.481 51.836 1.00 49.72 95 SER A C 1
ATOM 755 O O . SER A 1 95 ? -19.577 8.424 52.045 1.00 49.72 95 SER A O 1
ATOM 757 N N . SER A 1 96 ? -17.474 7.992 52.694 1.00 49.41 96 SER A N 1
ATOM 758 C CA . SER A 1 96 ? -17.799 7.565 54.054 1.00 49.41 96 SER A CA 1
ATOM 759 C C . SER A 1 96 ? -18.097 8.791 54.923 1.00 49.41 96 SER A C 1
ATOM 761 O O . SER A 1 96 ? -17.300 9.168 55.778 1.00 49.41 96 SER A O 1
ATOM 763 N N . SER A 1 97 ? -19.237 9.444 54.689 1.00 53.38 97 SER A N 1
ATOM 764 C CA . SER A 1 97 ? -19.825 10.369 55.656 1.00 53.38 97 SER A CA 1
ATOM 765 C C . SER A 1 97 ? -20.708 9.565 56.621 1.00 53.38 97 SER A C 1
ATOM 767 O O . SER A 1 97 ? -21.589 8.831 56.159 1.00 53.38 97 SER A O 1
ATOM 769 N N . PRO A 1 98 ? -20.500 9.650 57.949 1.00 47.94 98 PRO A N 1
ATOM 770 C CA . PRO A 1 98 ? -21.336 8.944 58.908 1.00 47.94 98 PRO A CA 1
ATOM 771 C C . PRO A 1 98 ? -22.768 9.492 58.849 1.00 47.94 98 PRO A C 1
ATOM 773 O O . PRO A 1 98 ? -23.039 10.586 59.336 1.00 47.94 98 PRO A O 1
ATOM 776 N N . GLY A 1 99 ? -23.690 8.723 58.258 1.00 54.41 99 GLY A N 1
ATOM 777 C CA . GLY A 1 99 ? -25.132 8.940 58.416 1.00 54.41 99 GLY A CA 1
ATOM 778 C C . GLY A 1 99 ? -25.997 8.911 57.155 1.00 54.41 99 GLY A C 1
ATOM 779 O O . GLY A 1 99 ? -27.215 9.010 57.289 1.00 54.41 99 GLY A O 1
ATOM 780 N N . THR A 1 100 ? -25.461 8.773 55.936 1.00 54.59 100 THR A N 1
ATOM 781 C CA . THR A 1 100 ? -26.315 8.671 54.730 1.00 54.59 100 THR A CA 1
ATOM 782 C C . THR A 1 100 ? -25.631 7.891 53.606 1.00 54.59 100 THR A C 1
ATOM 784 O O . THR A 1 100 ? -24.599 8.315 53.099 1.00 54.59 100 THR A O 1
ATOM 787 N N . TYR A 1 101 ? -26.220 6.767 53.183 1.00 52.00 101 TYR A N 1
ATOM 788 C CA . TYR A 1 101 ? -25.765 6.010 52.012 1.00 52.00 101 TYR A CA 1
ATOM 789 C C . TYR A 1 101 ? -26.531 6.481 50.767 1.00 52.00 101 TYR A C 1
ATOM 791 O O . TYR A 1 101 ? -27.679 6.093 50.559 1.00 52.00 101 TYR A O 1
ATOM 799 N N . LEU A 1 102 ? -25.908 7.322 49.940 1.00 53.38 102 LEU A N 1
ATOM 800 C CA . LEU A 1 102 ? -26.367 7.617 48.579 1.00 53.38 102 LEU A CA 1
ATOM 801 C C . LEU A 1 102 ? -25.407 6.943 47.599 1.00 53.38 102 LEU A C 1
ATOM 803 O O . LEU A 1 102 ? -24.276 7.388 47.424 1.00 53.38 102 LEU A O 1
ATOM 807 N N . ALA A 1 103 ? -25.855 5.856 46.972 1.00 53.69 103 ALA A N 1
ATOM 808 C CA . ALA A 1 103 ? -25.139 5.229 45.870 1.00 53.69 103 ALA A CA 1
ATOM 809 C C . ALA A 1 103 ? -25.545 5.930 44.567 1.00 53.69 103 ALA A C 1
ATOM 811 O O . ALA A 1 103 ? -26.658 5.741 44.078 1.00 53.69 103 ALA A O 1
ATOM 812 N N . VAL A 1 104 ? -24.660 6.762 44.018 1.00 55.19 104 VAL A N 1
ATOM 813 C CA . VAL A 1 104 ? -24.853 7.366 42.694 1.00 55.19 104 VAL A CA 1
ATOM 814 C C . VAL A 1 104 ? -23.985 6.596 41.704 1.00 55.19 104 VAL A C 1
ATOM 816 O O . VAL A 1 104 ? -22.763 6.688 41.747 1.00 55.19 104 VAL A O 1
ATOM 819 N N . SER A 1 105 ? -24.621 5.805 40.840 1.00 50.53 105 SER A N 1
ATOM 820 C CA . SER A 1 105 ? -23.954 5.087 39.751 1.00 50.53 105 SER A CA 1
ATOM 821 C C . SER A 1 105 ? -24.077 5.906 38.469 1.00 50.53 105 SER A C 1
ATOM 823 O O . SER A 1 105 ? -25.186 6.203 38.024 1.00 50.53 105 SER A O 1
ATOM 825 N N . PHE A 1 106 ? -22.943 6.287 37.881 1.00 51.62 106 PHE A N 1
ATOM 826 C CA . PHE A 1 106 ? -22.895 6.898 36.556 1.00 51.62 106 PHE A CA 1
ATOM 827 C C . PHE A 1 106 ? -22.387 5.862 35.555 1.00 51.62 106 PHE A C 1
ATOM 829 O O . PHE A 1 106 ? -21.218 5.492 35.579 1.00 51.62 106 PHE A O 1
ATOM 836 N N . SER A 1 107 ? -23.261 5.40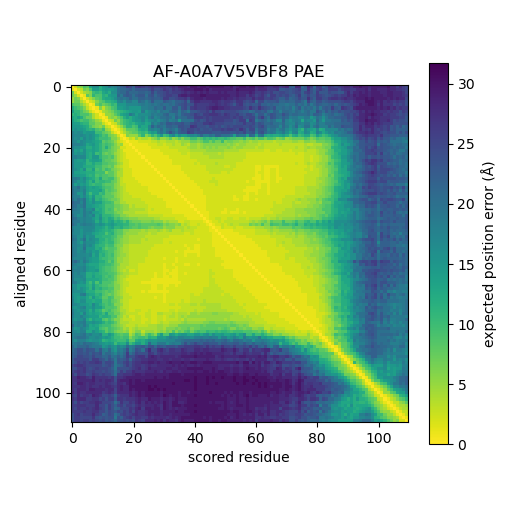2 34.660 1.00 42.12 107 SER A N 1
ATOM 837 C CA . SER A 1 107 ? -22.865 4.581 33.517 1.00 42.12 107 SER A CA 1
ATOM 838 C C . SER A 1 107 ? -22.560 5.489 32.326 1.00 42.12 107 SER A C 1
ATOM 840 O O . SER A 1 107 ? -23.483 6.040 31.721 1.00 42.12 107 SER A O 1
ATOM 842 N N . VAL A 1 108 ? -21.285 5.642 31.973 1.00 50.38 108 VAL A N 1
ATOM 843 C CA . VAL A 1 108 ? -20.893 6.256 30.698 1.00 50.38 108 VAL A CA 1
ATOM 844 C C . VAL A 1 108 ? -20.680 5.130 29.692 1.00 50.38 108 VAL A C 1
ATOM 846 O O . VAL A 1 108 ? -19.858 4.247 29.908 1.00 50.38 108 VAL A O 1
ATOM 849 N N . ARG A 1 109 ? -21.476 5.133 28.620 1.00 35.12 109 ARG A N 1
ATOM 850 C CA . ARG A 1 109 ? -21.336 4.219 27.482 1.00 35.12 109 ARG A CA 1
ATOM 851 C C . ARG A 1 109 ? -20.570 4.947 26.382 1.00 35.12 109 ARG A C 1
ATOM 853 O O . ARG A 1 109 ? -21.022 6.011 25.962 1.00 35.12 109 ARG A O 1
ATOM 860 N N . PHE A 1 110 ? -19.447 4.381 25.955 1.00 43.00 110 PHE A N 1
ATOM 861 C CA . PHE A 1 110 ? -18.745 4.779 24.735 1.00 43.00 110 PHE A CA 1
ATOM 862 C C . PHE A 1 110 ? 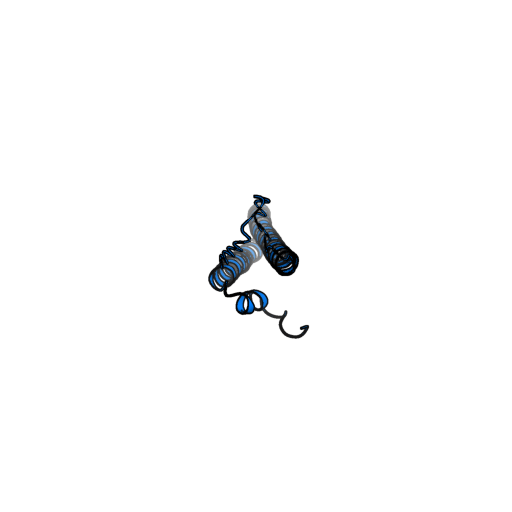-19.190 3.900 23.566 1.00 43.00 110 PHE A C 1
ATOM 864 O O . PHE A 1 110 ? -19.483 2.706 23.812 1.00 43.00 110 PHE A O 1
#

Secondary structure (DSSP, 8-state):
--S--SSTTHHHHTTT-HHHHHHHHHHHHHHHHHHHHHHHHHHH--SHHHHHHHHHHHHHHHHHHHHHHHHHHHHHHHHHHHTTS------------TT-----------